Protein AF-I4Y6P1-F1 (afdb_monomer)

Radius of gyration: 17.07 Å; Cα contacts (8 Å, |Δi|>4): 25; chains: 1; bounding box: 24×36×51 Å

Sequence (67 aa):
MTPPTLFKPISSVEVSDEQAQILVSAFLDSYTEPTPTKAALERLRAGLKGEDAPVEETAENAEEMAE

Secondary structure (DSSP, 8-state):
-PPPPSPPP-------HHHHHHHHHHHHHT--S--HHHHHHHHHHHHHHTPPPPP---GGGGSTT--

pLDDT: mean 78.88, std 17.06, range [40.81, 94.44]

Organism: Wallemia mellicola (strain ATCC MYA-4683 / CBS 633.66) (NCBI:txid671144)

Foldseek 3Di:
DDPDDPDDDPDDDDDDLVRVLVVLVVVLVVDPDDDPVNLVSQQVNCVSVVHHRPDPPPPPVVVVVPD

Mean predicted aligned error: 11.77 Å

Nearest PDB structures (foldseek):
  2rf4-assembly3_F  TM=7.655E-01  e=1.051E+00  Saccharomyces cerevisiae

Solvent-accessible surface area (backbone atoms only — not comparable to full-atom values): 4554 Å² total; per-residue (Å²): 136,81,80,87,68,95,70,75,85,90,76,85,79,92,71,53,72,69,54,48,52,53,51,50,51,60,53,48,73,72,52,89,61,99,39,75,67,47,56,51,48,53,34,50,51,26,53,76,70,75,41,82,49,78,74,77,82,58,83,74,73,68,62,76,80,75,117

Structure (mmCIF, N/CA/C/O backbone):
data_AF-I4Y6P1-F1
#
_entry.id   AF-I4Y6P1-F1
#
loop_
_atom_site.group_PDB
_atom_site.id
_atom_site.type_symbol
_atom_site.label_atom_id
_atom_site.label_alt_id
_atom_site.label_comp_id
_atom_site.label_asym_id
_atom_site.label_entity_id
_atom_site.label_seq_id
_atom_site.pdbx_PDB_ins_code
_atom_site.Cartn_x
_atom_site.Cartn_y
_atom_site.Cartn_z
_atom_site.occupancy
_atom_site.B_iso_or_equiv
_atom_site.auth_seq_id
_atom_site.auth_comp_id
_atom_site.auth_asym_id
_atom_site.auth_atom_id
_atom_site.pdbx_PDB_model_num
ATOM 1 N N . MET A 1 1 ? 4.918 -26.794 4.440 1.00 63.19 1 MET A N 1
ATOM 2 C CA . MET A 1 1 ? 4.001 -27.158 3.338 1.00 63.19 1 MET A CA 1
ATOM 3 C C . MET A 1 1 ? 3.058 -25.988 3.129 1.00 63.19 1 MET A C 1
ATOM 5 O O . MET A 1 1 ? 2.424 -25.582 4.093 1.00 63.19 1 MET A O 1
ATOM 9 N N . THR A 1 2 ? 3.027 -25.400 1.935 1.00 70.19 2 THR A N 1
ATOM 10 C CA . THR A 1 2 ? 2.155 -24.254 1.627 1.00 70.19 2 THR A CA 1
ATOM 11 C C . THR A 1 2 ? 0.741 -24.769 1.350 1.00 70.19 2 THR A C 1
ATOM 13 O O . THR A 1 2 ? 0.613 -25.751 0.614 1.00 70.19 2 THR A O 1
ATOM 16 N N . PRO A 1 3 ? -0.313 -24.179 1.939 1.00 73.00 3 PRO A N 1
ATOM 17 C CA . PRO A 1 3 ? -1.681 -24.614 1.681 1.00 73.00 3 PRO A CA 1
ATOM 18 C C . PRO A 1 3 ? -2.021 -24.479 0.186 1.00 73.00 3 PRO A C 1
ATOM 20 O O . PRO A 1 3 ? -1.562 -23.530 -0.457 1.00 73.00 3 PRO A O 1
ATOM 23 N N . PRO A 1 4 ? -2.793 -25.419 -0.392 1.00 80.06 4 PRO A N 1
ATOM 24 C CA . PRO A 1 4 ? -3.140 -25.369 -1.805 1.00 80.06 4 PRO A CA 1
ATOM 25 C C . PRO A 1 4 ? -3.996 -24.133 -2.098 1.00 80.06 4 PRO A C 1
ATOM 27 O O . PRO A 1 4 ? -5.020 -23.906 -1.453 1.00 80.06 4 PRO A O 1
ATOM 30 N N . THR A 1 5 ? -3.585 -23.337 -3.085 1.00 75.81 5 THR A N 1
ATOM 31 C CA . THR A 1 5 ? -4.364 -22.196 -3.569 1.00 75.81 5 THR A CA 1
ATOM 32 C C . THR A 1 5 ? -5.355 -22.667 -4.630 1.00 75.81 5 THR A C 1
ATOM 34 O O . THR A 1 5 ? -5.017 -23.455 -5.513 1.00 75.81 5 THR A O 1
ATOM 37 N N . LEU A 1 6 ? -6.592 -22.165 -4.578 1.00 83.38 6 LEU A N 1
ATOM 38 C CA . LEU A 1 6 ? -7.579 -22.402 -5.644 1.00 83.38 6 LEU A CA 1
ATOM 39 C C . LEU A 1 6 ? -7.234 -21.636 -6.930 1.00 83.38 6 LEU A C 1
ATOM 41 O O . LEU A 1 6 ? -7.709 -21.979 -8.011 1.00 83.38 6 LEU A O 1
ATOM 45 N N . PHE A 1 7 ? -6.393 -20.610 -6.817 1.00 79.12 7 PHE A N 1
ATOM 46 C CA . PHE A 1 7 ? -5.985 -19.763 -7.925 1.00 79.12 7 PHE A CA 1
ATOM 47 C C . PHE A 1 7 ? -4.630 -20.205 -8.464 1.00 79.12 7 PHE A C 1
ATOM 49 O O . PHE A 1 7 ? -3.656 -20.323 -7.715 1.00 79.12 7 PHE A O 1
ATOM 56 N N . LYS A 1 8 ? -4.580 -20.417 -9.781 1.00 81.56 8 LYS A N 1
ATOM 57 C CA . LYS A 1 8 ? -3.334 -20.478 -10.544 1.00 81.56 8 LYS A CA 1
ATOM 58 C C . LYS A 1 8 ? -3.061 -19.078 -11.103 1.00 81.56 8 LYS A C 1
ATOM 60 O O . LYS A 1 8 ? -3.973 -18.518 -11.715 1.00 81.56 8 LYS A O 1
ATOM 65 N N . PRO A 1 9 ? -1.861 -18.505 -10.913 1.00 80.38 9 PRO A N 1
ATOM 66 C CA . PRO A 1 9 ? -1.524 -17.227 -11.528 1.00 80.38 9 PRO A CA 1
ATOM 67 C C . PRO A 1 9 ? -1.591 -17.361 -13.054 1.00 80.38 9 PRO A C 1
ATOM 69 O O . PRO A 1 9 ? -1.032 -18.296 -13.623 1.00 80.38 9 PRO A O 1
ATOM 72 N N . ILE A 1 10 ? -2.319 -16.450 -13.703 1.00 83.56 10 ILE A N 1
ATOM 73 C CA . ILE A 1 10 ? -2.503 -16.441 -15.164 1.00 83.56 10 ILE A CA 1
ATOM 74 C C . ILE A 1 10 ? -1.287 -15.792 -15.841 1.00 83.56 10 ILE A C 1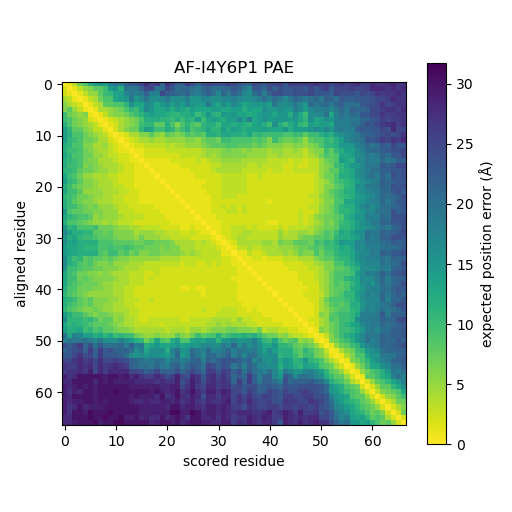
ATOM 76 O O . ILE A 1 10 ? -0.857 -16.230 -16.905 1.00 83.56 10 ILE A O 1
ATOM 80 N N . SER A 1 11 ? -0.704 -14.779 -15.201 1.00 87.50 11 SER A N 1
ATOM 81 C CA . SER A 1 11 ? 0.530 -14.118 -15.617 1.00 87.50 11 SER A CA 1
ATOM 82 C C . SER A 1 11 ? 1.160 -13.371 -14.439 1.00 87.50 11 SER A C 1
ATOM 84 O O . SER A 1 11 ? 0.513 -13.134 -13.418 1.00 87.50 11 SER A O 1
ATOM 86 N N . SER A 1 12 ? 2.433 -13.012 -14.595 1.00 88.12 12 SER A N 1
ATOM 87 C CA . SER A 1 12 ? 3.148 -12.072 -13.733 1.00 88.12 12 SER A CA 1
ATOM 88 C C . SER A 1 12 ? 3.662 -10.943 -14.613 1.00 88.12 12 SER A C 1
ATOM 90 O O . SER A 1 12 ? 4.180 -11.207 -15.699 1.00 88.12 12 SER A O 1
ATOM 92 N N . VAL A 1 13 ? 3.499 -9.704 -14.164 1.00 89.38 13 VAL A N 1
ATOM 93 C CA . VAL A 1 13 ? 3.939 -8.509 -14.886 1.00 89.38 13 VAL A CA 1
ATOM 94 C C . VAL A 1 13 ? 4.771 -7.676 -13.926 1.00 89.38 13 VAL A C 1
ATOM 96 O O . VAL A 1 13 ? 4.353 -7.445 -12.792 1.00 89.38 13 VAL A O 1
ATOM 99 N N . GLU A 1 14 ? 5.954 -7.267 -14.371 1.00 92.69 14 GLU A N 1
ATOM 100 C CA . GLU A 1 14 ? 6.786 -6.332 -13.620 1.00 92.69 14 GLU A CA 1
ATOM 101 C C . GLU A 1 14 ? 6.141 -4.946 -13.648 1.00 92.69 14 GLU A C 1
ATOM 103 O O . GLU A 1 14 ? 5.655 -4.494 -14.687 1.00 92.69 14 GLU A O 1
ATOM 108 N N . VAL A 1 15 ? 6.123 -4.283 -12.496 1.00 92.25 15 VAL A N 1
ATOM 109 C CA . VAL A 1 15 ? 5.612 -2.919 -12.350 1.00 92.25 15 VAL A CA 1
ATOM 110 C C . VAL A 1 15 ? 6.771 -1.982 -12.050 1.00 92.25 15 VAL A C 1
ATOM 112 O O . VAL A 1 15 ? 7.714 -2.365 -11.359 1.00 92.25 15 VAL A O 1
ATOM 115 N N . SER A 1 16 ? 6.707 -0.759 -12.571 1.00 93.81 16 SER A N 1
ATOM 116 C CA . SER A 1 16 ? 7.665 0.286 -12.206 1.00 93.81 16 SER A CA 1
ATOM 117 C C . SER A 1 16 ? 7.424 0.787 -10.781 1.00 93.81 16 SER A C 1
ATOM 119 O O . SER A 1 16 ? 6.335 0.614 -10.228 1.00 93.81 16 SER A O 1
ATOM 121 N N . ASP A 1 17 ? 8.407 1.480 -10.207 1.00 90.81 17 ASP A N 1
ATOM 122 C CA . ASP A 1 17 ? 8.274 2.086 -8.876 1.00 90.81 17 ASP A CA 1
ATOM 123 C C . ASP A 1 17 ? 7.088 3.060 -8.801 1.00 90.81 17 ASP A C 1
ATOM 125 O O . ASP A 1 17 ? 6.328 3.051 -7.835 1.00 90.81 17 ASP A O 1
ATOM 129 N N . GLU A 1 18 ? 6.864 3.853 -9.853 1.00 92.44 18 GLU A N 1
ATOM 130 C CA . GLU A 1 18 ? 5.717 4.765 -9.950 1.00 92.44 18 GLU A CA 1
ATOM 131 C C . GLU A 1 18 ? 4.384 4.001 -9.926 1.00 92.44 18 GLU A C 1
ATOM 133 O O . GLU A 1 18 ? 3.466 4.348 -9.181 1.00 92.44 18 GLU A O 1
ATOM 138 N N . GLN A 1 19 ? 4.288 2.906 -10.685 1.00 94.44 19 GLN A N 1
ATOM 139 C CA . GLN A 1 19 ? 3.104 2.048 -10.686 1.00 94.44 19 GLN A CA 1
ATOM 140 C C . GLN A 1 19 ? 2.894 1.380 -9.323 1.00 94.44 19 GLN A C 1
ATOM 142 O O . GLN A 1 19 ? 1.762 1.312 -8.842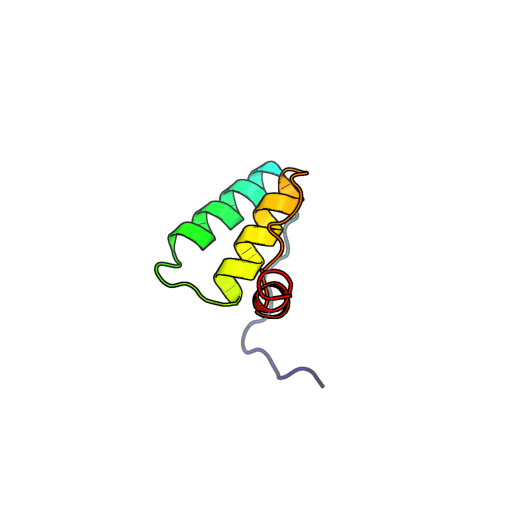 1.00 94.44 19 GLN A O 1
ATOM 147 N N . ALA A 1 20 ? 3.968 0.931 -8.670 1.00 92.75 20 ALA A N 1
ATOM 148 C CA . ALA A 1 20 ? 3.910 0.359 -7.332 1.00 92.75 20 ALA A CA 1
ATOM 149 C C . ALA A 1 20 ? 3.391 1.379 -6.305 1.00 92.75 20 ALA A C 1
ATOM 151 O O . ALA A 1 20 ? 2.506 1.051 -5.513 1.00 92.75 20 ALA A O 1
ATOM 152 N N . GLN A 1 21 ? 3.860 2.630 -6.353 1.00 91.88 21 GLN A N 1
ATOM 153 C CA . GLN A 1 21 ? 3.386 3.702 -5.471 1.00 91.88 21 GLN A CA 1
ATOM 154 C C . GLN A 1 21 ? 1.892 4.001 -5.665 1.00 91.88 21 GLN A C 1
ATOM 156 O O . GLN A 1 21 ? 1.168 4.168 -4.675 1.00 91.88 21 GLN A O 1
ATOM 161 N N . ILE A 1 22 ? 1.416 4.027 -6.916 1.00 93.44 22 ILE A N 1
ATOM 162 C CA . ILE A 1 22 ? -0.006 4.220 -7.242 1.00 93.44 22 ILE A CA 1
ATOM 163 C C . ILE A 1 22 ? -0.843 3.081 -6.652 1.00 93.44 22 ILE A C 1
ATOM 165 O O . ILE A 1 22 ? -1.834 3.334 -5.9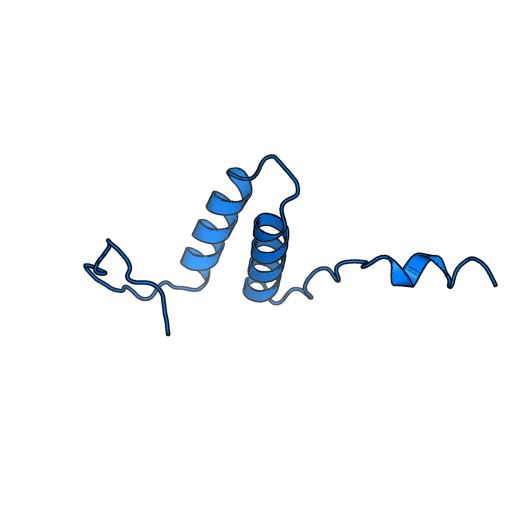66 1.00 93.44 22 ILE A O 1
ATOM 169 N N . LEU A 1 23 ? -0.426 1.832 -6.873 1.00 93.69 23 LEU A N 1
ATOM 170 C CA . LEU A 1 23 ? -1.146 0.653 -6.394 1.00 93.69 23 LEU A CA 1
ATOM 171 C C . LEU A 1 23 ? -1.217 0.617 -4.867 1.00 93.69 23 LEU A C 1
ATOM 173 O O . LEU A 1 23 ? -2.300 0.456 -4.311 1.00 93.69 23 LEU A O 1
ATOM 177 N N . VAL A 1 24 ? -0.086 0.802 -4.180 1.00 93.94 24 VAL A N 1
ATOM 178 C CA 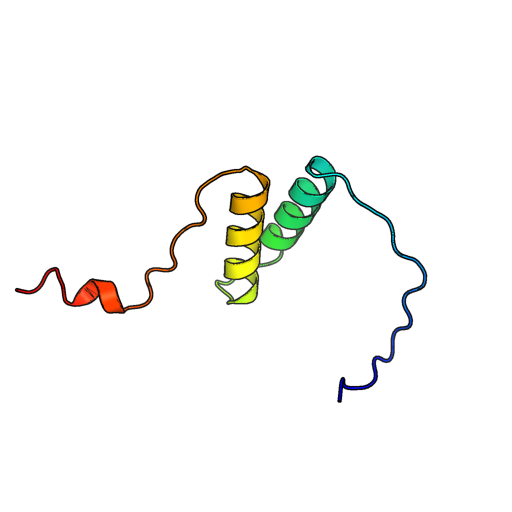. VAL A 1 24 ? -0.037 0.787 -2.710 1.00 93.94 24 VAL A CA 1
ATOM 179 C C . VAL A 1 24 ? -0.922 1.887 -2.122 1.00 93.94 24 VAL A C 1
ATOM 181 O O . VAL A 1 24 ? -1.652 1.629 -1.167 1.00 93.94 24 VAL A O 1
ATOM 184 N N . SER A 1 25 ? -0.916 3.086 -2.713 1.00 92.12 25 SER A N 1
ATOM 185 C CA . SER A 1 25 ? -1.786 4.187 -2.277 1.00 92.12 25 SER A CA 1
ATOM 186 C C . SER A 1 25 ? -3.267 3.840 -2.448 1.00 92.12 25 SER A C 1
ATOM 188 O O . SER A 1 25 ? -4.032 3.964 -1.497 1.00 92.12 25 SER A O 1
ATOM 190 N N . ALA A 1 26 ? -3.652 3.295 -3.606 1.00 94.00 26 ALA A N 1
ATOM 191 C CA . ALA A 1 26 ? -5.025 2.863 -3.858 1.00 94.00 26 ALA A CA 1
ATOM 192 C C . ALA A 1 26 ? -5.485 1.747 -2.901 1.00 94.00 26 ALA A C 1
ATOM 194 O O . ALA A 1 26 ? -6.639 1.726 -2.474 1.00 94.00 26 ALA A O 1
ATOM 195 N N . PHE A 1 27 ? -4.591 0.824 -2.525 1.00 92.94 27 PHE A N 1
ATOM 196 C CA . PHE A 1 27 ? -4.904 -0.185 -1.515 1.00 92.94 27 PHE A CA 1
ATOM 197 C C . PHE A 1 27 ? -5.098 0.436 -0.136 1.00 92.94 27 PHE A C 1
ATOM 199 O O . PHE A 1 27 ? -6.054 0.071 0.543 1.00 92.94 27 PHE A O 1
ATOM 206 N N . LEU A 1 28 ? -4.245 1.373 0.279 1.00 93.06 28 LEU A N 1
ATOM 207 C CA . LEU A 1 28 ? -4.373 2.047 1.574 1.00 93.06 28 LEU A CA 1
ATOM 208 C C . LEU A 1 28 ? -5.712 2.774 1.729 1.00 93.06 28 LEU A C 1
ATOM 210 O O . LEU A 1 28 ? -6.309 2.692 2.802 1.00 93.06 28 LEU A O 1
ATOM 214 N N . ASP A 1 29 ? -6.217 3.389 0.658 1.00 91.19 29 ASP A N 1
ATOM 215 C CA . ASP A 1 29 ? -7.523 4.061 0.649 1.00 91.19 29 ASP A CA 1
ATOM 216 C C . ASP A 1 29 ? -8.686 3.098 0.946 1.00 91.19 29 ASP A C 1
ATOM 218 O O . ASP A 1 29 ? -9.723 3.511 1.466 1.00 91.19 29 ASP A O 1
ATOM 222 N N . SER A 1 30 ? -8.514 1.797 0.674 1.00 91.19 30 SER A N 1
ATOM 223 C CA . SER A 1 30 ? -9.519 0.772 0.988 1.00 91.19 30 SER A CA 1
ATOM 224 C C . SER A 1 30 ? -9.536 0.344 2.463 1.00 91.19 30 SER A C 1
ATOM 226 O O . SER A 1 30 ? -10.515 -0.252 2.911 1.00 91.19 30 SER A O 1
ATOM 228 N N . TYR A 1 31 ? -8.493 0.667 3.240 1.00 88.38 31 TYR A N 1
ATOM 229 C CA . TYR A 1 31 ? -8.412 0.337 4.666 1.00 88.38 31 TYR A CA 1
ATOM 230 C C . TYR A 1 31 ? -8.861 1.517 5.532 1.00 88.38 31 TYR A C 1
ATOM 232 O O . TYR A 1 31 ? -8.075 2.393 5.911 1.00 88.38 31 TYR A O 1
ATOM 240 N N . THR A 1 32 ? -10.135 1.503 5.916 1.00 87.19 32 THR A N 1
ATOM 241 C CA . THR A 1 32 ? -10.724 2.505 6.818 1.00 87.19 32 THR A CA 1
ATOM 242 C C . THR A 1 32 ? -10.285 2.328 8.272 1.00 87.19 32 THR A C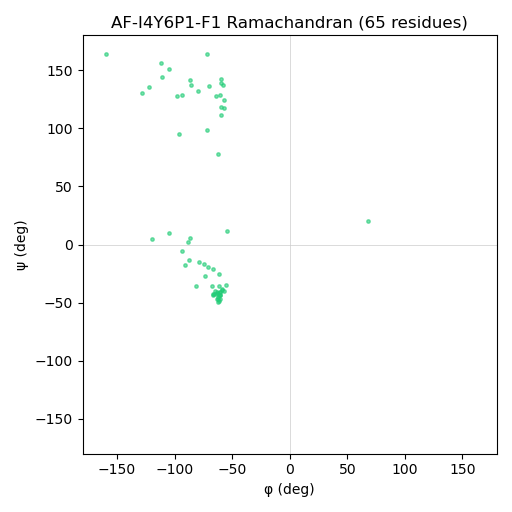 1
ATOM 244 O O . THR A 1 32 ? -10.224 3.302 9.016 1.00 87.19 32 THR A O 1
ATOM 247 N N . GLU A 1 33 ? -9.934 1.106 8.674 1.00 89.12 33 GLU A N 1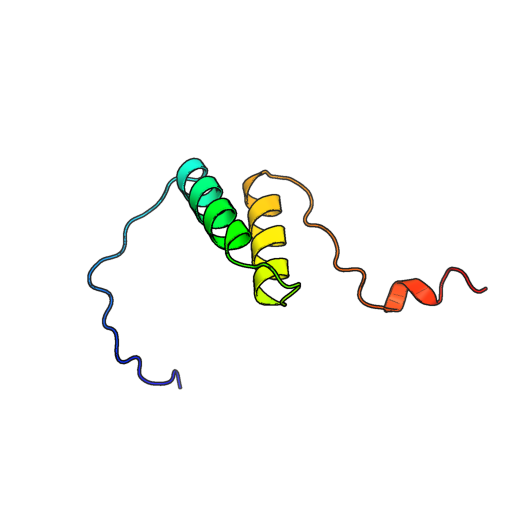
ATOM 248 C CA . GLU A 1 33 ? -9.531 0.759 10.041 1.00 89.12 33 GLU A CA 1
ATOM 249 C C . GLU A 1 33 ? -8.011 0.541 10.161 1.00 89.12 33 GLU A C 1
ATOM 251 O O . GLU A 1 33 ? -7.360 0.127 9.192 1.00 89.12 33 GLU A O 1
ATOM 256 N N . PRO A 1 34 ? -7.416 0.801 11.342 1.00 88.19 34 PRO A N 1
ATOM 257 C CA . PRO A 1 34 ? -6.016 0.495 11.606 1.00 88.19 34 PRO A CA 1
ATOM 258 C C . PRO A 1 34 ? -5.838 -1.021 11.742 1.00 88.19 34 PRO A C 1
ATOM 260 O O . PRO A 1 34 ? -6.110 -1.615 12.782 1.00 88.19 34 PRO A O 1
ATOM 263 N N . THR A 1 35 ? -5.388 -1.658 10.663 1.00 92.25 35 THR A N 1
ATOM 264 C CA . THR A 1 35 ? -5.094 -3.096 10.626 1.00 92.25 35 THR A CA 1
ATOM 265 C C . THR A 1 35 ? -3.590 -3.332 10.478 1.00 92.25 35 THR A C 1
ATOM 267 O O . THR A 1 35 ? -2.898 -2.488 9.899 1.00 92.25 35 THR A O 1
ATOM 270 N N . PRO A 1 36 ? -3.064 -4.496 10.905 1.00 90.44 36 PRO A N 1
ATOM 271 C CA . PRO A 1 36 ? -1.663 -4.850 10.668 1.00 90.44 36 PRO A CA 1
ATOM 272 C C . PRO A 1 36 ? -1.282 -4.796 9.181 1.00 90.44 36 PRO A C 1
ATOM 274 O O . PRO A 1 36 ? -0.177 -4.396 8.821 1.00 90.44 36 PRO 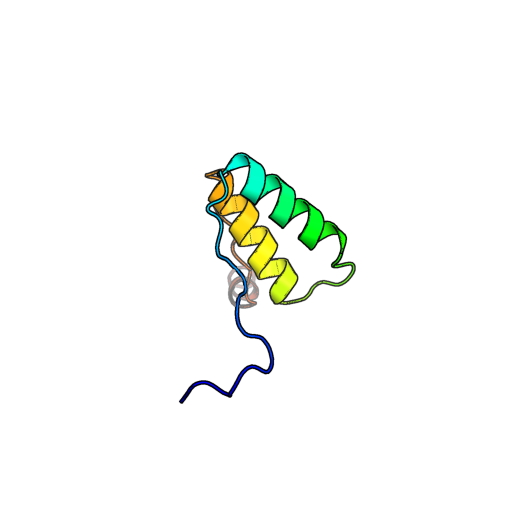A O 1
ATOM 277 N N . THR A 1 37 ? -2.219 -5.148 8.295 1.00 91.00 37 THR A N 1
ATOM 278 C CA . THR A 1 37 ? -2.024 -5.064 6.844 1.00 91.00 37 THR A CA 1
ATOM 279 C C . THR A 1 37 ? -1.893 -3.621 6.369 1.00 91.00 37 THR A C 1
ATOM 281 O O . THR A 1 37 ? -1.006 -3.331 5.570 1.00 91.00 37 THR A O 1
ATOM 284 N N . LYS A 1 38 ? -2.717 -2.701 6.887 1.00 92.00 38 LYS A N 1
ATOM 285 C CA . LYS A 1 38 ? -2.590 -1.267 6.596 1.00 92.00 38 LYS A CA 1
ATOM 286 C C . LYS A 1 38 ? -1.229 -0.731 7.046 1.00 92.00 38 LYS A C 1
ATOM 288 O O . LYS A 1 38 ? -0.544 -0.105 6.245 1.00 92.00 38 LYS A O 1
ATOM 293 N N . ALA A 1 39 ? -0.797 -1.052 8.266 1.00 90.25 39 ALA A N 1
ATOM 294 C CA . ALA A 1 39 ? 0.506 -0.627 8.780 1.00 90.25 39 ALA A CA 1
ATOM 295 C C . ALA A 1 39 ? 1.674 -1.160 7.925 1.00 90.25 39 ALA A C 1
ATOM 297 O O . ALA A 1 39 ? 2.622 -0.437 7.621 1.00 90.25 39 ALA A O 1
ATOM 298 N N . ALA A 1 40 ? 1.601 -2.415 7.469 1.00 91.38 40 ALA A N 1
ATOM 299 C CA . ALA A 1 40 ? 2.589 -2.975 6.547 1.00 91.38 40 ALA A CA 1
ATOM 300 C C . ALA A 1 40 ? 2.613 -2.243 5.189 1.00 91.38 40 ALA A C 1
ATOM 302 O O . ALA A 1 40 ? 3.688 -1.965 4.656 1.00 91.38 40 ALA A O 1
ATOM 303 N N . LEU A 1 41 ? 1.444 -1.892 4.644 1.00 93.00 41 LEU A N 1
ATOM 304 C CA . LEU A 1 41 ? 1.328 -1.128 3.398 1.00 93.00 41 LEU A CA 1
ATOM 305 C C . LEU A 1 41 ? 1.849 0.313 3.542 1.00 93.00 41 LEU A C 1
ATOM 307 O O . LEU A 1 41 ? 2.467 0.832 2.615 1.00 93.00 41 LEU A O 1
ATOM 311 N N . GLU A 1 42 ? 1.662 0.952 4.698 1.00 91.44 42 GLU A N 1
ATOM 312 C CA . GLU A 1 42 ? 2.199 2.290 4.981 1.00 91.44 42 GLU A CA 1
ATOM 313 C C . GLU A 1 42 ? 3.730 2.289 5.033 1.00 91.44 42 GLU A C 1
ATOM 315 O O . GLU A 1 42 ? 4.364 3.155 4.425 1.00 91.44 42 GLU A O 1
ATOM 320 N N . ARG A 1 43 ? 4.333 1.275 5.668 1.00 90.56 43 ARG A N 1
ATOM 321 C CA . ARG A 1 43 ? 5.790 1.072 5.649 1.00 90.56 43 ARG A CA 1
ATOM 322 C C . ARG A 1 43 ? 6.315 0.803 4.245 1.00 90.56 43 ARG A C 1
ATOM 324 O O . ARG A 1 43 ? 7.336 1.364 3.859 1.00 90.56 43 ARG A O 1
ATOM 331 N N . LEU A 1 44 ? 5.612 -0.026 3.470 1.00 91.38 44 LEU A N 1
ATOM 332 C CA . LEU A 1 44 ? 5.975 -0.296 2.080 1.00 91.38 44 LEU A CA 1
ATOM 333 C C . LEU A 1 44 ? 5.955 0.994 1.250 1.00 91.38 44 LEU A C 1
ATOM 335 O O . LEU A 1 44 ? 6.886 1.251 0.493 1.00 91.38 44 LEU A O 1
ATOM 339 N N . ARG A 1 45 ? 4.930 1.837 1.431 1.00 91.44 45 ARG A N 1
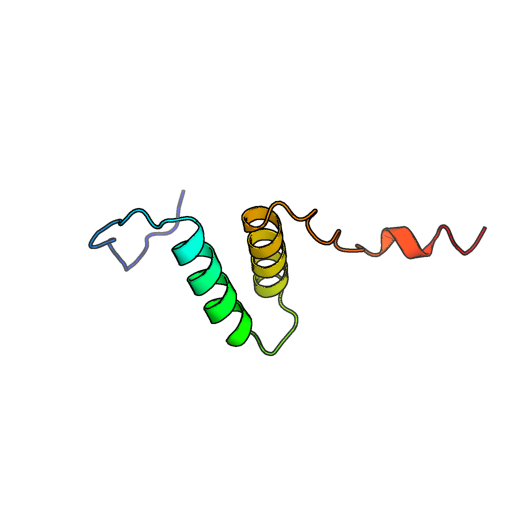ATOM 340 C CA . ARG A 1 45 ? 4.836 3.143 0.768 1.00 91.44 45 ARG A CA 1
ATOM 341 C C . ARG A 1 45 ? 6.010 4.058 1.129 1.00 91.44 45 ARG A C 1
ATOM 343 O O . ARG A 1 45 ? 6.541 4.700 0.230 1.00 91.44 45 ARG A O 1
ATOM 350 N N . ALA A 1 46 ? 6.399 4.121 2.404 1.00 89.00 46 ALA A N 1
ATOM 351 C CA . ALA A 1 46 ? 7.553 4.907 2.852 1.00 89.00 46 ALA A CA 1
ATOM 352 C C . ALA A 1 46 ? 8.859 4.395 2.216 1.00 89.00 46 ALA A C 1
ATOM 354 O O . ALA A 1 46 ? 9.595 5.167 1.602 1.00 89.00 46 ALA A O 1
ATOM 355 N N . GLY A 1 47 ? 9.070 3.073 2.227 1.00 89.12 47 GLY A N 1
ATOM 356 C CA . GLY A 1 47 ? 10.232 2.442 1.597 1.00 89.12 47 GLY A CA 1
ATOM 357 C C . GLY A 1 47 ? 10.339 2.717 0.092 1.00 89.12 47 GLY A C 1
ATOM 358 O O . GLY A 1 47 ? 11.426 3.008 -0.399 1.00 89.12 47 GLY A O 1
ATOM 359 N N . LEU A 1 48 ? 9.216 2.717 -0.638 1.00 87.19 48 LEU A N 1
ATOM 360 C CA . LEU A 1 48 ? 9.183 3.054 -2.071 1.00 87.19 48 LEU A CA 1
ATOM 361 C C . LEU A 1 48 ? 9.521 4.523 -2.373 1.00 87.19 48 LEU A C 1
ATOM 363 O O . LEU A 1 48 ? 9.886 4.843 -3.502 1.00 87.19 48 LEU A O 1
ATOM 367 N N . LYS A 1 49 ? 9.384 5.420 -1.392 1.00 83.31 49 LYS A N 1
ATOM 368 C CA . LYS A 1 49 ? 9.743 6.839 -1.516 1.00 83.31 49 LYS A CA 1
ATOM 369 C C . LYS A 1 49 ? 11.166 7.146 -1.047 1.00 83.31 49 LYS A C 1
ATOM 371 O O . LYS A 1 49 ? 11.611 8.281 -1.193 1.00 83.31 49 LYS A O 1
ATOM 376 N N . GLY A 1 50 ? 11.871 6.159 -0.492 1.00 79.31 50 GLY A N 1
ATOM 377 C CA . GLY A 1 50 ? 13.141 6.385 0.198 1.00 79.31 50 GLY A CA 1
ATOM 378 C C . GLY A 1 50 ? 12.982 7.172 1.503 1.00 79.31 50 GLY A C 1
ATOM 379 O O . GLY A 1 50 ? 13.943 7.781 1.961 1.00 79.31 50 GLY A O 1
ATOM 380 N N . GLU A 1 51 ? 11.775 7.193 2.073 1.00 75.38 51 GLU A N 1
ATOM 381 C CA . GLU A 1 51 ? 11.497 7.775 3.385 1.00 75.38 51 GLU A CA 1
ATOM 382 C C . GLU A 1 51 ? 11.760 6.712 4.463 1.00 75.38 51 GLU A C 1
ATOM 384 O O . GLU A 1 51 ? 11.443 5.533 4.266 1.00 75.38 51 GLU A O 1
ATOM 389 N N . ASP A 1 52 ? 12.322 7.114 5.608 1.00 59.25 52 ASP A N 1
ATOM 390 C CA . ASP A 1 52 ? 12.432 6.222 6.762 1.00 59.25 52 ASP A CA 1
ATOM 391 C C . ASP A 1 52 ? 11.028 5.736 7.148 1.00 59.25 52 ASP A C 1
ATOM 393 O O . ASP A 1 52 ? 10.104 6.531 7.351 1.00 59.25 52 ASP A O 1
ATOM 397 N N . ALA A 1 53 ? 10.843 4.414 7.188 1.00 56.69 53 ALA A N 1
ATOM 398 C CA . ALA A 1 53 ? 9.560 3.825 7.542 1.00 56.69 53 ALA A CA 1
ATOM 399 C C . ALA A 1 53 ? 9.149 4.308 8.943 1.00 56.69 53 ALA A C 1
ATOM 401 O O . ALA A 1 53 ? 9.997 4.316 9.839 1.00 56.69 53 ALA A O 1
ATOM 402 N N . PRO A 1 54 ? 7.873 4.678 9.167 1.00 55.09 54 PRO A N 1
ATOM 403 C CA . PRO A 1 54 ? 7.417 5.017 10.504 1.00 55.09 54 PRO A CA 1
ATOM 404 C C . PRO A 1 54 ? 7.683 3.812 11.408 1.00 55.09 54 PRO A C 1
ATOM 406 O O . PRO A 1 54 ? 7.185 2.705 11.167 1.00 55.09 54 PRO A O 1
ATOM 409 N N . VAL A 1 55 ? 8.538 4.024 12.407 1.00 55.81 55 VAL A N 1
ATOM 410 C CA . VAL A 1 55 ? 8.774 3.064 13.479 1.00 55.81 55 VAL A CA 1
ATOM 411 C C . VAL A 1 55 ? 7.416 2.866 14.140 1.00 55.81 55 VAL A C 1
ATOM 413 O O . VAL A 1 55 ? 6.814 3.829 14.612 1.00 55.81 55 VAL A O 1
ATOM 416 N N . GLU A 1 56 ? 6.887 1.641 14.108 1.00 57.03 56 GLU A N 1
ATOM 417 C CA . GLU A 1 56 ? 5.783 1.315 15.006 1.00 57.03 56 GLU A CA 1
ATOM 418 C C . GLU A 1 56 ? 6.342 1.527 16.410 1.00 57.03 56 GLU A C 1
ATOM 420 O O . GLU A 1 56 ? 7.241 0.796 16.823 1.00 57.03 56 GLU A O 1
ATOM 425 N N . GLU A 1 57 ? 5.853 2.545 17.119 1.00 49.19 57 GLU A N 1
ATOM 426 C CA . GLU A 1 57 ? 5.967 2.616 18.571 1.00 49.19 57 GLU A CA 1
ATOM 427 C C . GLU A 1 57 ? 5.194 1.417 19.132 1.00 49.19 57 GLU A C 1
ATOM 429 O O . GLU A 1 57 ? 4.043 1.505 19.556 1.00 49.19 57 GLU A O 1
ATOM 434 N N . THR A 1 58 ? 5.804 0.236 19.076 1.00 48.12 58 THR A N 1
ATOM 435 C CA . THR A 1 58 ? 5.438 -0.848 19.970 1.00 48.12 58 THR A CA 1
ATOM 436 C C . THR A 1 58 ? 5.680 -0.337 21.383 1.00 48.12 58 THR A C 1
ATOM 438 O O . THR A 1 58 ? 6.659 0.361 21.632 1.00 48.12 58 THR A O 1
ATOM 441 N N . ALA A 1 59 ? 4.754 -0.653 22.283 1.00 45.53 59 ALA A N 1
ATOM 442 C CA . ALA A 1 59 ? 4.562 -0.094 23.622 1.00 45.53 59 ALA A CA 1
ATOM 443 C C . ALA A 1 59 ? 5.768 -0.106 24.603 1.00 45.53 59 ALA A C 1
ATOM 445 O O . ALA A 1 59 ? 5.576 0.171 25.781 1.00 45.53 59 ALA A O 1
ATOM 446 N N . GLU A 1 60 ? 6.991 -0.392 24.159 1.00 46.50 60 GLU A N 1
ATOM 447 C CA . GLU A 1 60 ? 8.230 -0.299 24.945 1.00 46.50 60 GLU A CA 1
ATOM 448 C C . GLU A 1 60 ? 8.714 1.142 25.173 1.00 46.50 60 GLU A C 1
ATOM 450 O O . GLU A 1 60 ? 9.488 1.374 26.092 1.00 46.50 60 GLU A O 1
ATOM 455 N N . ASN A 1 61 ? 8.233 2.138 24.419 1.00 40.81 61 ASN A N 1
ATOM 456 C CA . ASN A 1 61 ? 8.668 3.534 24.602 1.00 40.81 61 ASN A CA 1
ATOM 457 C C . ASN A 1 61 ? 7.871 4.313 25.674 1.00 40.81 61 ASN A C 1
ATOM 459 O O . ASN A 1 61 ? 8.046 5.517 25.841 1.00 40.81 61 ASN A O 1
ATOM 463 N N . ALA A 1 62 ? 6.963 3.646 26.396 1.00 49.38 62 ALA A N 1
ATOM 464 C CA . ALA A 1 62 ? 6.185 4.262 27.474 1.00 49.38 62 ALA A CA 1
ATOM 465 C C . ALA A 1 62 ? 6.890 4.218 28.846 1.00 49.38 62 ALA A C 1
ATOM 467 O O . ALA A 1 62 ? 6.463 4.928 29.755 1.00 49.38 62 ALA A O 1
ATOM 468 N N . GLU A 1 63 ? 7.953 3.420 29.009 1.00 48.41 63 GLU A N 1
ATOM 469 C CA . GLU A 1 63 ? 8.682 3.307 30.285 1.00 48.41 63 GLU A CA 1
ATOM 470 C C . GLU A 1 63 ? 9.855 4.296 30.425 1.00 48.41 63 GLU A C 1
ATOM 472 O O . GLU A 1 63 ? 10.239 4.599 31.548 1.00 48.41 63 GLU A O 1
ATOM 477 N N . GLU A 1 64 ? 10.367 4.900 29.344 1.00 48.44 64 GLU A N 1
ATOM 478 C CA . GLU A 1 64 ? 11.524 5.822 29.421 1.00 48.44 64 GLU A CA 1
ATOM 479 C C . GLU A 1 64 ? 11.144 7.298 29.683 1.00 48.44 64 GLU A C 1
ATOM 481 O O . GLU A 1 64 ? 12.004 8.170 29.761 1.00 48.44 64 GLU A O 1
ATOM 486 N N . MET A 1 65 ? 9.851 7.604 29.862 1.00 57.94 65 MET A N 1
ATOM 487 C CA . MET A 1 65 ? 9.385 8.923 30.334 1.00 57.94 65 MET A CA 1
ATOM 488 C C . MET A 1 65 ? 8.924 8.919 31.803 1.00 57.94 65 MET A C 1
ATOM 490 O O . MET A 1 65 ? 8.313 9.892 32.253 1.00 57.94 65 MET A O 1
ATOM 494 N N . ALA A 1 66 ? 9.179 7.832 32.541 1.00 50.94 66 ALA A N 1
ATOM 495 C CA . ALA A 1 66 ? 8.757 7.663 33.933 1.00 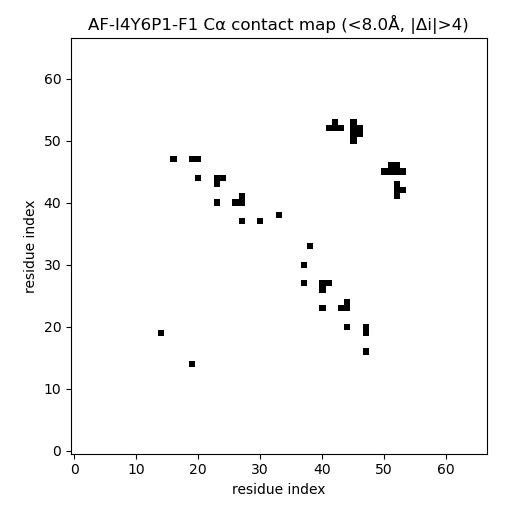50.94 66 ALA A CA 1
ATOM 496 C C . ALA A 1 66 ? 9.904 7.457 34.948 1.00 50.94 66 ALA A C 1
ATOM 498 O O . ALA A 1 66 ? 9.600 7.277 36.129 1.00 50.94 66 ALA A O 1
ATOM 499 N N . GLU A 1 67 ? 11.179 7.540 34.541 1.00 42.62 67 GLU A N 1
ATOM 500 C CA . GLU A 1 67 ? 12.338 7.591 35.461 1.00 42.62 67 GLU A CA 1
ATOM 501 C C . GLU A 1 67 ? 13.127 8.904 35.375 1.00 42.62 67 GLU A C 1
ATOM 503 O O . GLU A 1 67 ? 13.395 9.387 34.252 1.00 42.62 67 GLU A O 1
#